Protein AF-A0A4P9ZHE3-F1 (afdb_monomer_lite)

Structure (mmCIF, N/CA/C/O backbone):
data_AF-A0A4P9ZHE3-F1
#
_entry.id   AF-A0A4P9ZHE3-F1
#
loop_
_atom_site.group_PDB
_atom_site.id
_atom_site.type_symbol
_atom_site.label_atom_id
_atom_site.label_alt_id
_atom_site.label_comp_id
_atom_site.label_asym_id
_atom_site.label_entity_id
_atom_site.label_seq_id
_atom_site.pdbx_PDB_ins_code
_atom_site.Cartn_x
_atom_site.Cartn_y
_atom_site.Cartn_z
_atom_site.occupancy
_atom_site.B_iso_or_equiv
_atom_site.auth_seq_id
_atom_site.auth_comp_id
_atom_site.auth_asym_id
_atom_site.auth_atom_id
_atom_site.pdbx_PDB_model_num
ATOM 1 N N . MET A 1 1 ? 17.840 -18.811 -6.416 1.00 51.41 1 MET A N 1
ATOM 2 C CA . MET A 1 1 ? 17.902 -17.352 -6.652 1.00 51.41 1 MET A CA 1
ATOM 3 C C . MET A 1 1 ? 18.586 -17.138 -7.992 1.00 51.41 1 MET A C 1
ATOM 5 O O . MET A 1 1 ? 19.680 -17.667 -8.160 1.00 51.41 1 MET A O 1
ATOM 9 N N . GLN A 1 2 ? 17.943 -16.480 -8.961 1.00 52.97 2 GLN A N 1
ATOM 10 C CA . GLN A 1 2 ? 18.639 -16.097 -10.195 1.00 52.97 2 GLN A CA 1
ATOM 11 C C . GLN A 1 2 ? 19.680 -15.016 -9.858 1.00 52.97 2 GLN A C 1
ATOM 13 O O . GLN A 1 2 ? 19.420 -14.190 -8.981 1.00 52.97 2 GLN A O 1
ATOM 18 N N . PRO A 1 3 ? 20.871 -15.033 -10.478 1.00 59.41 3 PRO A N 1
ATOM 19 C CA . PRO A 1 3 ? 21.866 -13.999 -10.238 1.00 59.41 3 PRO A CA 1
ATOM 20 C C . PRO A 1 3 ? 21.309 -12.634 -10.653 1.00 59.41 3 PRO A C 1
ATOM 22 O O . PRO A 1 3 ? 20.688 -12.505 -11.711 1.00 59.41 3 PRO A O 1
ATOM 25 N N . LEU A 1 4 ? 21.540 -11.624 -9.808 1.00 59.62 4 LEU A N 1
ATOM 26 C CA . LEU A 1 4 ? 21.158 -10.244 -10.093 1.00 59.62 4 LEU A CA 1
ATOM 27 C C . LEU A 1 4 ? 21.756 -9.819 -11.432 1.00 59.62 4 LEU A C 1
ATOM 29 O O . LEU A 1 4 ? 22.968 -9.914 -11.639 1.00 59.62 4 LEU A O 1
ATOM 33 N N . GLN A 1 5 ? 20.908 -9.337 -12.338 1.00 66.38 5 GLN A N 1
ATOM 34 C CA . GLN A 1 5 ? 21.387 -8.742 -13.579 1.00 66.38 5 GLN A CA 1
ATOM 35 C C . GLN A 1 5 ? 22.283 -7.531 -13.241 1.00 66.38 5 GLN A C 1
ATOM 37 O O . GLN A 1 5 ? 22.003 -6.834 -12.262 1.00 66.38 5 GLN A O 1
ATOM 42 N N . PRO A 1 6 ? 23.347 -7.234 -14.014 1.00 66.69 6 PRO A N 1
ATOM 43 C CA . PRO A 1 6 ? 24.353 -6.230 -13.636 1.00 66.69 6 PRO A CA 1
ATOM 44 C C . PRO A 1 6 ? 23.782 -4.838 -13.332 1.00 66.69 6 PRO A C 1
ATOM 46 O O . PRO A 1 6 ? 24.336 -4.094 -12.522 1.00 66.69 6 PRO A O 1
ATOM 49 N N . TRP A 1 7 ? 22.650 -4.496 -13.948 1.00 67.19 7 TRP A N 1
ATOM 50 C CA . TRP A 1 7 ? 21.947 -3.225 -13.779 1.00 67.19 7 TRP A CA 1
ATOM 51 C C . TRP A 1 7 ? 21.075 -3.148 -12.502 1.00 67.19 7 TRP A C 1
ATOM 53 O O . TRP A 1 7 ? 20.693 -2.055 -12.098 1.00 67.19 7 TRP A O 1
ATOM 63 N N . CYS A 1 8 ? 20.863 -4.269 -11.804 1.00 79.62 8 CYS A N 1
ATOM 64 C CA . CYS A 1 8 ? 20.136 -4.404 -10.529 1.00 79.62 8 CYS A CA 1
ATOM 65 C C . CYS A 1 8 ? 21.047 -4.669 -9.319 1.00 79.62 8 CYS A C 1
ATOM 67 O O . CYS A 1 8 ? 20.618 -5.199 -8.299 1.00 79.62 8 CYS A O 1
ATOM 69 N N . SER A 1 9 ? 22.338 -4.367 -9.435 1.00 79.19 9 SER A N 1
ATOM 70 C CA . SER A 1 9 ? 23.362 -4.877 -8.512 1.00 79.19 9 SER A CA 1
ATOM 71 C C . SER A 1 9 ? 23.682 -3.968 -7.320 1.00 79.19 9 SER A C 1
ATOM 73 O O . SER A 1 9 ? 24.290 -4.424 -6.355 1.00 79.19 9 SER A O 1
ATOM 75 N N . SER A 1 10 ? 23.323 -2.678 -7.363 1.00 85.62 10 SER A N 1
ATOM 76 C CA . SER A 1 10 ? 23.654 -1.733 -6.288 1.00 85.62 10 SER A CA 1
ATOM 77 C C . SER A 1 10 ? 22.749 -0.504 -6.271 1.00 85.62 10 SER A C 1
ATOM 79 O O . SER A 1 10 ? 22.282 -0.061 -7.320 1.00 85.62 10 SER A O 1
ATOM 81 N N . ALA A 1 11 ? 22.605 0.131 -5.102 1.00 85.94 11 ALA A N 1
ATOM 82 C CA . ALA A 1 11 ? 21.867 1.389 -4.957 1.00 85.94 11 ALA A CA 1
ATOM 83 C C . ALA A 1 11 ? 22.364 2.494 -5.913 1.00 85.94 11 ALA A C 1
ATOM 85 O O . ALA A 1 11 ? 21.562 3.250 -6.454 1.00 85.94 11 ALA A O 1
ATOM 86 N N . LYS A 1 12 ? 23.677 2.549 -6.193 1.00 88.50 12 LYS A N 1
ATOM 87 C CA . LYS A 1 12 ? 24.260 3.513 -7.146 1.00 88.50 12 LYS A CA 1
ATOM 88 C C . LYS A 1 12 ? 23.760 3.306 -8.577 1.00 88.50 12 LYS A C 1
ATOM 90 O O . LYS A 1 12 ? 23.687 4.267 -9.340 1.00 88.50 12 LYS A O 1
ATOM 95 N N . THR A 1 13 ? 23.460 2.066 -8.950 1.00 88.12 13 THR A N 1
ATOM 96 C CA . THR A 1 13 ? 22.926 1.733 -10.273 1.00 88.12 13 THR A CA 1
ATOM 97 C C . THR A 1 13 ? 21.425 2.006 -10.335 1.00 88.12 13 THR A C 1
ATOM 99 O O . THR A 1 13 ? 20.968 2.593 -11.309 1.00 88.12 13 THR A O 1
ATOM 102 N N . LEU A 1 14 ? 20.687 1.684 -9.265 1.00 91.00 14 LEU A N 1
ATOM 103 C CA . LEU A 1 14 ? 19.232 1.870 -9.179 1.00 91.00 14 LEU A CA 1
ATOM 104 C C . LEU A 1 14 ? 18.798 3.332 -9.356 1.00 91.00 14 LEU A C 1
ATOM 106 O O . LEU A 1 14 ? 17.830 3.597 -10.055 1.00 91.00 14 LEU A O 1
ATOM 110 N N . VAL A 1 15 ? 19.541 4.296 -8.803 1.00 93.25 15 VAL A N 1
ATOM 111 C CA . VAL A 1 15 ? 19.218 5.736 -8.928 1.00 93.25 15 VAL A CA 1
ATOM 112 C C . VAL A 1 15 ? 19.198 6.228 -10.386 1.00 93.25 15 VAL A C 1
ATOM 114 O O . VAL A 1 15 ? 18.610 7.264 -10.679 1.00 93.25 15 VAL A O 1
ATOM 117 N N . LYS A 1 16 ? 19.837 5.503 -11.310 1.00 92.31 16 LYS A N 1
ATOM 118 C CA . LYS A 1 16 ? 19.887 5.862 -12.735 1.00 92.31 16 LYS A CA 1
ATOM 119 C C . LYS A 1 16 ? 18.723 5.290 -13.547 1.00 92.31 16 LYS A C 1
ATOM 121 O O . LYS A 1 16 ? 18.603 5.628 -14.720 1.00 92.31 16 LYS A O 1
ATOM 126 N N . LEU A 1 17 ? 17.928 4.404 -12.954 1.00 92.06 17 LEU A N 1
ATOM 127 C CA . LEU A 1 17 ? 16.823 3.723 -13.614 1.00 92.06 17 LEU A CA 1
ATOM 128 C C . LEU A 1 17 ? 15.545 4.565 -13.538 1.00 92.06 17 LEU A C 1
ATOM 130 O O . LEU A 1 17 ? 15.295 5.272 -12.559 1.00 92.06 17 LEU A O 1
ATOM 134 N N . SER A 1 18 ? 14.707 4.449 -14.561 1.00 93.56 18 SER A N 1
ATOM 135 C CA . SER A 1 18 ? 13.323 4.918 -14.509 1.00 93.56 18 SER A CA 1
ATOM 136 C C . SER A 1 18 ? 12.502 4.121 -13.485 1.00 93.56 18 SER A C 1
ATOM 138 O O . SER A 1 18 ? 12.873 3.020 -13.077 1.00 93.56 18 SER A O 1
ATOM 140 N N . ALA A 1 19 ? 11.340 4.651 -13.091 1.00 93.81 19 ALA A N 1
ATOM 141 C CA . ALA A 1 19 ? 10.429 3.956 -12.178 1.00 93.81 19 ALA A CA 1
ATOM 142 C C . ALA A 1 19 ? 10.022 2.568 -12.706 1.00 93.81 19 ALA A C 1
ATOM 144 O O . ALA A 1 19 ? 10.007 1.597 -11.958 1.00 93.81 19 ALA A O 1
ATOM 145 N N . GLU A 1 20 ? 9.752 2.452 -14.007 1.00 91.88 20 GLU A N 1
ATOM 146 C CA . GLU A 1 20 ? 9.395 1.179 -14.633 1.00 91.88 20 GLU A CA 1
ATOM 147 C C . GLU A 1 20 ? 10.545 0.164 -14.608 1.00 91.88 20 GLU A C 1
ATOM 149 O O . GLU A 1 20 ? 10.326 -1.010 -14.310 1.00 91.88 20 GLU A O 1
ATOM 154 N N . GLU A 1 21 ? 11.773 0.604 -14.890 1.00 91.69 21 GLU A N 1
ATOM 155 C CA . GLU A 1 21 ? 12.963 -0.252 -14.815 1.00 91.69 21 GLU A CA 1
ATOM 156 C C . GLU A 1 21 ? 13.240 -0.700 -13.377 1.00 91.69 21 GLU A C 1
ATOM 158 O O . GLU A 1 21 ? 13.603 -1.856 -13.160 1.00 91.69 21 GLU A O 1
ATOM 163 N N . LEU A 1 22 ? 13.010 0.168 -12.386 1.00 93.00 22 LEU A N 1
ATOM 164 C CA . LEU A 1 22 ? 13.102 -0.186 -10.966 1.00 93.00 22 LEU A CA 1
ATOM 165 C C . LEU A 1 22 ? 12.080 -1.250 -10.564 1.00 93.00 22 LEU A C 1
ATOM 167 O O . LEU A 1 22 ? 12.421 -2.176 -9.830 1.00 93.00 22 LEU A O 1
ATOM 171 N N . LEU A 1 23 ? 10.847 -1.150 -11.058 1.00 92.62 23 LEU A N 1
ATOM 172 C CA . LEU A 1 23 ? 9.810 -2.143 -10.786 1.00 92.62 23 LEU A CA 1
ATOM 173 C C . LEU A 1 23 ? 10.167 -3.507 -11.391 1.00 92.62 23 LEU A C 1
ATOM 175 O O . LEU A 1 23 ? 10.100 -4.523 -10.698 1.00 92.62 23 LEU A O 1
ATOM 179 N N . VAL A 1 24 ? 10.639 -3.536 -12.643 1.00 89.88 24 VAL A N 1
ATOM 180 C CA . VAL A 1 24 ? 11.141 -4.773 -13.270 1.00 89.88 24 VAL A CA 1
ATOM 181 C C . VAL A 1 24 ? 12.331 -5.330 -12.490 1.00 89.88 24 VAL A C 1
ATOM 183 O O . VAL A 1 24 ? 12.396 -6.532 -12.237 1.00 89.88 24 VAL A O 1
ATOM 186 N N . CYS A 1 25 ? 13.241 -4.459 -12.056 1.00 90.38 25 CYS A N 1
ATOM 187 C CA . CYS A 1 25 ? 14.389 -4.836 -11.246 1.00 90.38 25 CYS A CA 1
ATOM 188 C C . CYS A 1 25 ? 13.979 -5.533 -9.943 1.00 90.38 25 CYS A C 1
ATOM 190 O O . CYS A 1 25 ? 14.525 -6.583 -9.596 1.00 90.38 25 CYS A O 1
ATOM 192 N N . ALA A 1 26 ? 12.995 -4.977 -9.236 1.00 91.44 26 ALA A N 1
ATOM 193 C CA . ALA A 1 26 ? 12.491 -5.549 -7.995 1.00 91.44 26 ALA A CA 1
ATOM 194 C C . ALA A 1 26 ? 11.888 -6.945 -8.223 1.00 91.44 26 ALA A C 1
ATOM 196 O O . ALA A 1 26 ? 12.197 -7.869 -7.470 1.00 91.44 26 ALA A O 1
ATOM 197 N N . LEU A 1 27 ? 11.105 -7.122 -9.291 1.00 89.06 27 LEU A N 1
ATOM 198 C CA . LEU A 1 27 ? 10.458 -8.396 -9.623 1.00 89.06 27 LEU A CA 1
ATOM 199 C C . LEU A 1 27 ? 11.444 -9.524 -9.934 1.00 89.06 27 LEU A C 1
ATOM 201 O O . LEU A 1 27 ? 11.223 -10.660 -9.526 1.00 89.06 27 LEU A O 1
ATOM 205 N N . VAL A 1 28 ? 12.526 -9.232 -10.662 1.00 88.31 28 VAL A N 1
ATOM 206 C CA . VAL A 1 28 ? 13.539 -10.255 -10.986 1.00 88.31 28 VAL A CA 1
ATOM 207 C C . VAL A 1 28 ? 14.465 -10.552 -9.805 1.00 88.31 28 VAL A C 1
ATOM 209 O O . VAL A 1 28 ? 15.095 -11.607 -9.761 1.00 88.31 28 VAL A O 1
ATOM 212 N N . THR A 1 29 ? 14.565 -9.619 -8.857 1.00 88.44 29 THR A N 1
ATOM 213 C CA . THR A 1 29 ? 15.451 -9.724 -7.694 1.00 88.44 29 THR A CA 1
ATOM 214 C C . THR A 1 29 ? 14.804 -10.496 -6.550 1.00 88.44 29 THR A C 1
ATOM 216 O O . THR A 1 29 ? 15.452 -11.345 -5.934 1.00 88.44 29 THR A O 1
ATOM 219 N N . PHE A 1 30 ? 13.540 -10.198 -6.249 1.00 88.69 30 PHE A N 1
ATOM 220 C CA . PHE A 1 30 ? 12.854 -10.699 -5.063 1.00 88.69 30 PHE A CA 1
ATOM 221 C C . PHE A 1 30 ? 11.746 -11.682 -5.434 1.00 88.69 30 PHE A C 1
ATOM 223 O O . PHE A 1 30 ? 10.858 -11.386 -6.227 1.00 88.69 30 PHE A O 1
ATOM 230 N N . THR A 1 31 ? 11.758 -12.851 -4.798 1.00 90.06 31 THR A N 1
ATOM 231 C CA . THR A 1 31 ? 10.636 -13.795 -4.845 1.00 90.06 3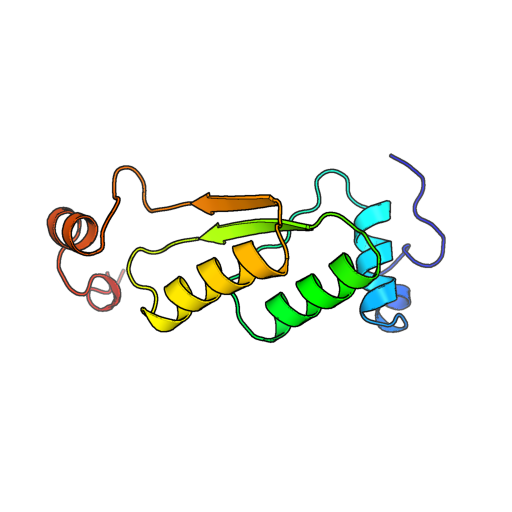1 THR A CA 1
ATOM 232 C C . THR A 1 31 ? 9.579 -13.400 -3.817 1.00 90.06 31 THR A C 1
ATOM 234 O O . THR A 1 31 ? 9.937 -13.120 -2.674 1.00 90.06 31 THR A O 1
ATOM 237 N N . GLY A 1 32 ? 8.295 -13.434 -4.185 1.00 88.69 32 GLY A N 1
ATOM 238 C CA . GLY A 1 32 ? 7.198 -13.071 -3.273 1.00 88.69 32 GLY A CA 1
ATOM 239 C C . GLY A 1 32 ? 7.091 -11.564 -3.012 1.00 88.69 32 GLY A C 1
ATOM 240 O O . GLY A 1 32 ? 6.780 -11.153 -1.899 1.00 88.69 32 GLY A O 1
ATOM 241 N N . LEU A 1 33 ? 7.408 -10.741 -4.016 1.00 92.12 33 LEU A N 1
ATOM 242 C CA . LEU A 1 33 ? 7.312 -9.287 -3.923 1.00 92.12 33 LEU A CA 1
ATOM 243 C C . LEU A 1 33 ? 5.843 -8.844 -3.827 1.00 92.12 33 LEU A C 1
ATOM 245 O O . LEU A 1 33 ? 5.039 -9.179 -4.692 1.00 92.12 33 LEU A O 1
ATOM 249 N N . LEU A 1 34 ? 5.531 -8.051 -2.802 1.00 94.88 34 LEU A N 1
ATOM 250 C CA . LEU A 1 34 ? 4.204 -7.490 -2.542 1.00 94.88 34 LEU A CA 1
ATOM 251 C C . LEU A 1 34 ? 4.278 -5.963 -2.512 1.00 94.88 34 LEU A C 1
ATOM 253 O O . LEU A 1 34 ? 5.246 -5.391 -2.002 1.00 94.88 34 LEU A O 1
ATOM 257 N N . GLN A 1 35 ? 3.230 -5.300 -2.993 1.00 95.69 35 GLN A N 1
ATOM 258 C CA . GLN A 1 35 ? 3.038 -3.864 -2.819 1.00 95.69 35 GLN A CA 1
ATOM 259 C C . GLN A 1 35 ? 2.100 -3.604 -1.638 1.00 95.69 35 GLN A C 1
ATOM 261 O O . GLN A 1 35 ? 0.940 -4.009 -1.646 1.00 95.69 35 GLN A O 1
ATOM 266 N N . THR A 1 36 ? 2.557 -2.859 -0.638 1.00 97.00 36 THR A N 1
ATOM 267 C CA . THR A 1 36 ? 1.644 -2.269 0.345 1.00 97.00 36 THR A CA 1
ATOM 268 C C . THR A 1 36 ? 1.042 -0.991 -0.232 1.00 97.00 36 THR A C 1
ATOM 270 O O . THR A 1 36 ? 1.722 -0.209 -0.902 1.00 97.00 36 THR A O 1
ATOM 273 N N . THR A 1 37 ? -0.251 -0.772 -0.017 1.00 97.06 37 THR A N 1
ATOM 274 C CA . THR A 1 37 ? -0.907 0.449 -0.485 1.00 97.06 37 THR A CA 1
ATOM 275 C C . THR A 1 37 ? -2.006 0.897 0.463 1.00 97.06 37 THR A C 1
ATOM 277 O O . THR A 1 37 ? -2.706 0.087 1.061 1.00 97.06 37 THR A O 1
ATOM 280 N N . ASP A 1 38 ? -2.148 2.209 0.585 1.00 96.06 38 ASP A N 1
ATOM 281 C CA . ASP A 1 38 ? -3.284 2.920 1.169 1.00 96.06 38 ASP A CA 1
ATOM 282 C C . ASP A 1 38 ? -4.184 3.536 0.077 1.00 96.06 38 ASP A C 1
ATOM 284 O O . ASP A 1 38 ? -5.069 4.334 0.373 1.00 96.06 38 ASP A O 1
ATOM 288 N N . PHE A 1 39 ? -3.948 3.169 -1.189 1.00 96.38 39 PHE A N 1
ATOM 289 C CA . PHE A 1 39 ? -4.564 3.738 -2.391 1.00 96.38 39 PHE A CA 1
ATOM 290 C C . PHE A 1 39 ? -4.271 5.230 -2.621 1.00 96.38 39 PHE A C 1
ATOM 292 O O . PHE A 1 39 ? -5.008 5.909 -3.340 1.00 96.38 39 PHE A O 1
ATOM 299 N N . GLY A 1 40 ? -3.152 5.735 -2.092 1.00 95.94 40 GLY A N 1
ATOM 300 C CA . GLY A 1 40 ? -2.596 7.031 -2.473 1.00 95.94 40 GLY A CA 1
ATOM 301 C C . GLY A 1 40 ? -2.122 7.088 -3.934 1.00 95.94 40 GLY A C 1
ATOM 302 O O . GLY A 1 40 ? -1.887 6.069 -4.589 1.00 95.94 40 GLY A O 1
ATOM 303 N N . LEU A 1 41 ? -1.931 8.306 -4.454 1.00 97.31 41 LEU A N 1
ATOM 304 C CA . LEU A 1 41 ? -1.616 8.558 -5.871 1.00 97.31 41 LEU A CA 1
ATOM 305 C C . LEU A 1 41 ? -0.379 7.802 -6.378 1.00 97.31 41 LEU A C 1
ATOM 307 O O . LEU A 1 41 ? -0.399 7.248 -7.474 1.00 97.31 41 LEU A O 1
ATOM 311 N N . THR A 1 42 ? 0.695 7.765 -5.589 1.00 96.44 42 THR A N 1
ATOM 312 C CA . THR A 1 42 ? 1.940 7.074 -5.956 1.00 96.44 42 THR A CA 1
ATOM 313 C C . THR A 1 42 ? 1.752 5.561 -6.007 1.00 96.44 42 THR A C 1
ATOM 315 O O . THR A 1 42 ? 2.231 4.919 -6.937 1.00 96.44 42 THR A O 1
ATOM 318 N N . GLY A 1 43 ? 0.996 4.994 -5.062 1.00 95.25 43 GLY A N 1
ATOM 319 C CA . GLY A 1 43 ? 0.638 3.577 -5.067 1.00 95.25 43 GLY A CA 1
ATOM 320 C C . GLY A 1 43 ? -0.204 3.204 -6.287 1.00 95.25 43 GLY A C 1
ATOM 321 O O . GLY A 1 43 ? 0.088 2.211 -6.952 1.00 95.25 43 GLY A O 1
ATOM 322 N N . LEU A 1 44 ? -1.193 4.033 -6.635 1.00 96.31 44 LEU A N 1
ATOM 323 C CA . LEU A 1 44 ? -2.019 3.843 -7.833 1.00 96.31 44 LEU A CA 1
ATOM 324 C C . LEU A 1 44 ? -1.209 3.929 -9.128 1.00 96.31 44 LEU A C 1
ATOM 326 O O . LEU A 1 44 ? -1.464 3.164 -10.057 1.00 96.31 44 LEU A O 1
ATOM 330 N N . LEU A 1 45 ? -0.229 4.834 -9.190 1.00 96.06 45 LEU A N 1
ATOM 331 C CA . LEU A 1 45 ? 0.658 4.951 -10.343 1.00 96.06 45 LEU A CA 1
ATOM 332 C C . LEU A 1 45 ? 1.479 3.673 -10.548 1.00 96.06 45 LEU A C 1
ATOM 334 O O . LEU A 1 45 ? 1.591 3.202 -11.677 1.00 96.06 45 LEU A O 1
ATOM 338 N N . ILE A 1 46 ? 2.008 3.088 -9.469 1.00 95.62 46 ILE A N 1
ATOM 339 C CA . ILE A 1 46 ? 2.742 1.816 -9.535 1.00 95.62 46 ILE A CA 1
ATOM 340 C C . ILE A 1 46 ? 1.830 0.700 -10.061 1.00 95.62 46 ILE A C 1
ATOM 342 O O . ILE A 1 46 ? 2.230 -0.031 -10.966 1.00 95.62 46 ILE A O 1
ATOM 346 N N . ILE A 1 47 ? 0.593 0.609 -9.562 1.00 94.62 47 ILE A N 1
ATOM 347 C CA . ILE A 1 47 ? -0.389 -0.389 -10.021 1.00 94.62 47 ILE A CA 1
ATOM 348 C C . ILE A 1 47 ? -0.632 -0.250 -11.530 1.00 94.62 47 ILE A C 1
ATOM 350 O O . ILE A 1 47 ? -0.562 -1.236 -12.263 1.00 94.62 47 ILE A O 1
ATOM 354 N N . ASP A 1 48 ? -0.864 0.974 -12.011 1.00 95.06 48 ASP A N 1
ATOM 355 C CA . ASP A 1 48 ? -1.097 1.248 -13.433 1.00 95.06 48 ASP A CA 1
ATOM 356 C C . ASP A 1 48 ? 0.127 0.903 -14.305 1.00 95.06 48 ASP A C 1
ATOM 358 O O . ASP A 1 48 ? -0.024 0.248 -15.339 1.00 95.06 48 ASP A O 1
ATOM 362 N N . MET A 1 49 ? 1.342 1.264 -13.871 1.00 95.06 49 MET A N 1
ATOM 363 C CA . MET A 1 49 ? 2.593 0.914 -14.564 1.00 95.06 49 MET A CA 1
ATOM 364 C C . MET A 1 49 ? 2.777 -0.604 -14.691 1.00 95.06 49 MET A C 1
ATOM 366 O O . MET A 1 49 ? 3.136 -1.107 -15.758 1.00 95.06 49 MET A O 1
ATOM 370 N N . MET A 1 50 ? 2.511 -1.344 -13.615 1.00 92.38 50 MET A N 1
ATOM 371 C CA . MET A 1 50 ? 2.687 -2.797 -13.571 1.00 92.38 50 MET A CA 1
ATOM 372 C C . MET A 1 50 ? 1.666 -3.523 -14.450 1.00 92.38 50 MET A C 1
ATOM 374 O O . MET A 1 50 ? 2.025 -4.412 -15.227 1.00 92.38 50 MET A O 1
ATOM 378 N N . ILE A 1 51 ? 0.404 -3.090 -14.405 1.00 90.94 51 ILE A N 1
ATOM 379 C CA . ILE A 1 51 ? -0.678 -3.688 -15.196 1.00 90.94 51 ILE A CA 1
ATOM 380 C C . ILE A 1 51 ? -0.50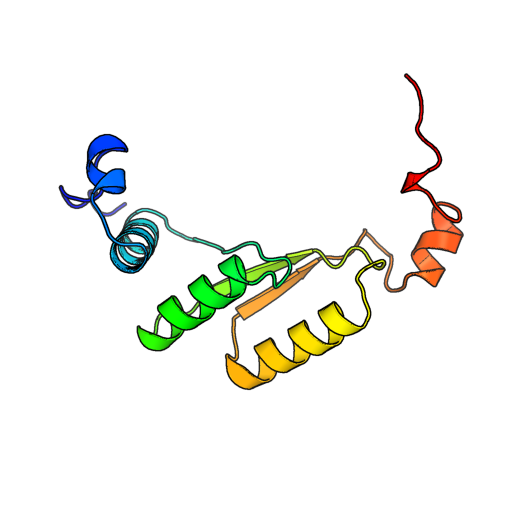0 -3.418 -16.687 1.00 90.94 51 ILE A C 1
ATOM 382 O O . ILE A 1 51 ? -0.717 -4.321 -17.495 1.00 90.94 51 ILE A O 1
ATOM 386 N N . LYS A 1 52 ? -0.030 -2.225 -17.075 1.00 91.69 52 LYS A N 1
ATOM 387 C CA . LYS A 1 52 ? 0.327 -1.927 -18.475 1.00 91.69 52 LYS A CA 1
ATOM 388 C C . LYS A 1 52 ? 1.414 -2.850 -19.022 1.00 91.69 52 LYS A C 1
ATOM 390 O O . LYS A 1 52 ? 1.439 -3.110 -20.221 1.00 91.69 52 LYS A O 1
ATOM 395 N N . LYS A 1 53 ? 2.288 -3.367 -18.156 1.00 88.75 53 LYS A N 1
ATOM 396 C CA . LYS A 1 53 ? 3.296 -4.377 -18.506 1.00 88.75 53 LYS A CA 1
ATOM 397 C C . LYS A 1 53 ? 2.789 -5.815 -18.355 1.00 88.75 53 LYS A C 1
ATOM 399 O O . LYS A 1 53 ? 3.585 -6.746 -18.451 1.00 88.75 53 LYS A O 1
ATOM 404 N N . THR A 1 54 ? 1.486 -6.018 -18.137 1.00 88.94 54 THR A N 1
ATOM 405 C CA . THR A 1 54 ? 0.849 -7.330 -17.908 1.00 88.94 54 THR A CA 1
ATOM 406 C C . THR A 1 54 ? 1.466 -8.118 -16.751 1.00 88.94 54 THR A C 1
ATOM 408 O O . THR A 1 54 ? 1.472 -9.347 -16.754 1.00 88.94 54 THR A O 1
ATOM 411 N N . ILE A 1 55 ? 1.995 -7.410 -15.751 1.00 86.19 55 ILE A N 1
ATOM 412 C CA . ILE A 1 55 ? 2.598 -8.025 -14.573 1.00 86.19 55 ILE A CA 1
ATOM 413 C C . ILE A 1 55 ? 1.533 -8.098 -13.473 1.00 86.19 55 ILE A C 1
ATOM 415 O O . ILE A 1 55 ? 0.988 -7.055 -13.101 1.00 86.19 55 ILE A O 1
ATOM 419 N N . PRO A 1 56 ? 1.230 -9.294 -12.933 1.00 83.12 56 PRO A N 1
ATOM 420 C CA . PRO A 1 56 ? 0.328 -9.425 -11.797 1.00 83.12 56 PRO A CA 1
ATOM 421 C C . PRO A 1 56 ? 0.857 -8.636 -10.598 1.00 83.12 56 PRO A C 1
ATOM 423 O O . PRO A 1 56 ? 2.025 -8.769 -10.232 1.00 83.12 56 PRO A O 1
ATOM 426 N N . VAL A 1 57 ? -0.003 -7.823 -9.984 1.00 85.00 57 VAL A N 1
ATOM 427 C CA . VAL A 1 57 ? 0.343 -7.064 -8.779 1.00 85.00 57 VAL A CA 1
ATOM 428 C C . VAL A 1 57 ? -0.279 -7.757 -7.582 1.00 85.00 57 VAL A C 1
ATOM 430 O O . VAL A 1 57 ? -1.505 -7.834 -7.474 1.00 85.00 57 VAL A O 1
ATOM 433 N N . ASP A 1 58 ? 0.584 -8.254 -6.702 1.00 93.31 58 ASP A N 1
ATOM 434 C CA . ASP A 1 58 ? 0.185 -8.785 -5.409 1.00 93.31 58 ASP A CA 1
ATOM 435 C C . ASP A 1 58 ? 0.243 -7.673 -4.359 1.00 93.31 58 ASP A C 1
ATOM 437 O O . ASP A 1 58 ? 1.261 -6.980 -4.236 1.00 93.31 58 ASP A O 1
ATOM 441 N N . MET A 1 59 ? -0.862 -7.436 -3.655 1.00 96.19 59 MET A N 1
ATOM 442 C CA . MET A 1 59 ? -1.052 -6.218 -2.872 1.00 96.19 59 MET A CA 1
ATOM 443 C C . MET A 1 59 ? -1.580 -6.461 -1.473 1.00 96.19 59 MET A C 1
ATOM 445 O O . MET A 1 59 ? -2.423 -7.322 -1.246 1.00 96.19 59 MET A O 1
ATOM 449 N N . ILE A 1 60 ? -1.159 -5.602 -0.551 1.00 97.88 60 ILE A N 1
ATOM 450 C CA . ILE A 1 60 ? -1.643 -5.565 0.824 1.00 97.88 60 ILE A CA 1
ATOM 451 C C . ILE A 1 60 ? -2.279 -4.204 1.098 1.00 97.88 60 ILE A C 1
ATOM 453 O O . ILE A 1 60 ? -1.629 -3.165 0.964 1.00 97.88 60 ILE A O 1
ATOM 457 N N . PHE A 1 61 ? -3.529 -4.228 1.557 1.00 97.94 61 PHE A N 1
ATOM 458 C CA . PHE A 1 61 ? -4.219 -3.085 2.141 1.00 97.94 61 PHE A CA 1
ATOM 459 C C . PHE A 1 61 ? -4.529 -3.355 3.613 1.00 97.94 61 PHE A C 1
ATOM 461 O O . PHE A 1 61 ? -5.149 -4.360 3.965 1.00 97.94 61 PHE A O 1
ATOM 468 N N . ILE A 1 62 ? -4.118 -2.433 4.481 1.00 97.62 62 ILE A N 1
ATOM 469 C CA . ILE A 1 62 ? -4.453 -2.477 5.904 1.00 97.62 62 ILE A CA 1
ATOM 470 C C . ILE A 1 62 ? -5.705 -1.627 6.110 1.00 97.62 62 ILE A C 1
ATOM 472 O O . ILE A 1 62 ? -5.658 -0.396 6.100 1.00 97.62 62 ILE A O 1
ATOM 476 N N . HIS A 1 63 ? -6.839 -2.291 6.297 1.00 96.56 63 HIS A N 1
ATOM 477 C CA . HIS A 1 63 ? -8.111 -1.650 6.569 1.00 96.56 63 HIS A CA 1
ATOM 478 C C . HIS A 1 63 ? -8.233 -1.380 8.072 1.00 96.56 63 HIS A C 1
ATOM 480 O O . HIS A 1 63 ? -8.617 -2.243 8.859 1.00 96.56 63 HIS A O 1
ATOM 486 N N . THR A 1 64 ? -7.890 -0.156 8.473 1.00 95.88 64 THR A N 1
ATOM 487 C CA . THR A 1 64 ? -7.826 0.280 9.879 1.00 95.88 64 THR A CA 1
ATOM 488 C C . THR A 1 64 ? -9.190 0.400 10.556 1.00 95.88 64 THR A C 1
ATOM 490 O O . THR A 1 64 ? -9.241 0.664 11.751 1.00 95.88 64 THR A O 1
ATOM 493 N N . LEU A 1 65 ? -10.285 0.211 9.807 1.00 95.31 65 LEU A N 1
ATOM 494 C CA . LEU A 1 65 ? -11.667 0.477 10.225 1.00 95.31 65 LEU A CA 1
ATOM 495 C C . LEU A 1 65 ? -11.968 1.965 10.475 1.00 95.31 65 LEU A C 1
ATOM 497 O O . LEU A 1 65 ? -13.023 2.278 11.005 1.00 95.31 65 LEU A O 1
ATOM 501 N N . GLN A 1 66 ? -11.062 2.868 10.085 1.00 94.31 66 GLN A N 1
ATOM 502 C CA . GLN A 1 66 ? -11.191 4.326 10.245 1.00 94.31 66 GLN A CA 1
ATOM 503 C C . GLN A 1 66 ? -10.787 5.080 8.968 1.00 94.31 66 GLN A C 1
ATOM 505 O O . GLN A 1 66 ? -10.429 6.256 8.998 1.00 94.31 66 GLN A O 1
ATOM 510 N N . HIS A 1 67 ? -10.777 4.386 7.828 1.00 95.94 67 HIS A N 1
ATOM 511 C CA . HIS A 1 67 ? -10.510 5.013 6.539 1.00 95.94 67 HIS A CA 1
ATOM 512 C C . HIS A 1 67 ? -11.659 5.934 6.143 1.00 95.94 67 HIS A C 1
ATOM 514 O O . HIS A 1 67 ? -12.823 5.666 6.438 1.00 95.94 67 HIS A O 1
ATOM 520 N N . PHE A 1 68 ? -11.332 6.993 5.406 1.00 96.75 68 PHE A N 1
ATOM 521 C CA . PHE A 1 68 ? -12.346 7.818 4.767 1.00 96.75 68 PHE A CA 1
ATOM 522 C C . PHE A 1 68 ? -13.252 6.951 3.875 1.00 96.75 68 PHE A C 1
ATOM 524 O O . PHE A 1 68 ? -12.731 6.107 3.136 1.00 96.75 68 PHE A O 1
ATOM 531 N N . PRO A 1 69 ? -14.580 7.178 3.855 1.00 96.50 69 PRO A N 1
ATOM 532 C CA . PRO A 1 69 ? -15.484 6.446 2.965 1.00 96.50 69 PRO A CA 1
ATOM 533 C C . PRO A 1 69 ? -15.045 6.504 1.495 1.00 96.50 69 PRO A C 1
ATOM 535 O O . PRO A 1 69 ? -15.120 5.512 0.776 1.00 96.50 69 PRO A O 1
ATOM 538 N N . GLN A 1 70 ? -14.480 7.640 1.073 1.00 97.75 70 GLN A N 1
ATOM 539 C CA . GLN A 1 70 ? -13.933 7.843 -0.268 1.00 97.75 70 GLN A CA 1
ATOM 540 C C . GLN A 1 70 ? -12.770 6.889 -0.582 1.00 97.75 70 GLN A C 1
ATOM 542 O O . GLN A 1 70 ? -12.627 6.466 -1.730 1.00 97.75 70 GLN A O 1
ATOM 547 N N . THR A 1 71 ? -11.950 6.537 0.414 1.00 97.56 71 THR A N 1
ATOM 548 C CA . THR A 1 71 ? -10.883 5.540 0.261 1.00 97.56 71 THR A CA 1
ATOM 549 C C . THR A 1 71 ? -11.487 4.158 0.043 1.00 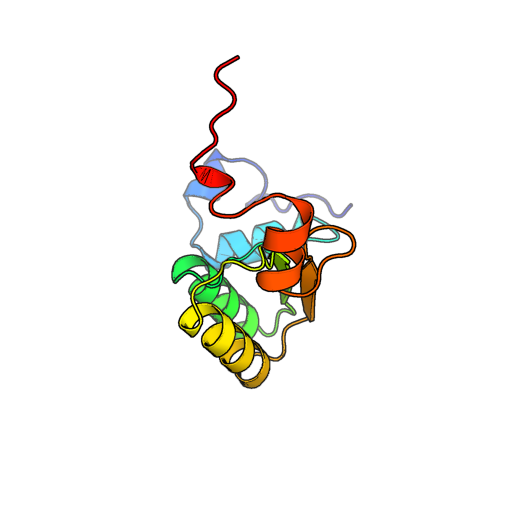97.56 71 THR A C 1
ATOM 551 O O . THR A 1 71 ? -11.064 3.457 -0.871 1.00 97.56 71 THR A O 1
ATOM 554 N N . CYS A 1 72 ? -12.512 3.782 0.813 1.00 96.75 72 CYS A N 1
ATOM 555 C CA . CYS A 1 72 ? -13.211 2.504 0.645 1.00 96.75 72 CYS A CA 1
ATOM 556 C C . CYS A 1 72 ? -13.862 2.388 -0.745 1.00 96.75 72 CYS A C 1
ATOM 558 O O . CYS A 1 72 ? -13.673 1.384 -1.431 1.00 96.75 72 CYS A O 1
ATOM 560 N N . ASP A 1 73 ? -14.527 3.445 -1.218 1.00 98.00 73 ASP A N 1
ATOM 561 C CA . ASP A 1 73 ? -15.085 3.498 -2.576 1.00 98.00 73 ASP A CA 1
ATOM 562 C C . ASP A 1 73 ? -13.998 3.375 -3.656 1.00 98.00 73 ASP A C 1
ATOM 564 O O . ASP A 1 73 ? -14.199 2.753 -4.704 1.00 98.00 73 ASP A O 1
ATOM 568 N N . LEU A 1 74 ? -12.833 3.988 -3.426 1.00 97.88 74 LEU A N 1
ATOM 569 C CA . LEU A 1 74 ? -11.693 3.908 -4.334 1.00 97.88 74 LEU A CA 1
ATOM 570 C C . LEU A 1 74 ? -11.107 2.493 -4.389 1.00 97.88 74 LEU A C 1
ATOM 572 O O . LEU A 1 74 ? -10.777 2.035 -5.485 1.00 97.88 74 LEU A O 1
ATOM 576 N N . VAL A 1 75 ? -11.030 1.788 -3.256 1.00 97.19 75 VAL A N 1
ATOM 577 C CA . VAL A 1 75 ? -10.603 0.379 -3.209 1.00 97.19 75 VAL A CA 1
ATOM 578 C C . VAL A 1 75 ? -11.479 -0.468 -4.131 1.00 97.19 75 VAL A C 1
ATOM 580 O O . VAL A 1 75 ? -10.958 -1.216 -4.960 1.00 97.19 75 VAL A O 1
ATOM 583 N N . GLU A 1 76 ? -12.802 -0.310 -4.053 1.00 97.50 76 GLU A N 1
ATOM 584 C CA . GLU A 1 76 ? -13.733 -1.055 -4.907 1.00 97.50 76 GLU A CA 1
ATOM 585 C C . GLU A 1 76 ? -13.573 -0.695 -6.392 1.00 97.50 76 GLU A C 1
ATOM 587 O O . GLU A 1 76 ? -13.511 -1.582 -7.248 1.00 97.50 76 GLU A O 1
ATOM 592 N N . LYS A 1 77 ? -13.388 0.590 -6.721 1.00 97.31 77 LYS A N 1
ATOM 593 C CA . LYS A 1 77 ? -13.098 1.018 -8.104 1.00 97.31 77 LYS A CA 1
ATOM 594 C C . LYS A 1 77 ? -11.799 0.415 -8.639 1.00 97.31 77 LYS A C 1
ATOM 596 O O . LYS A 1 77 ? -11.746 0.013 -9.801 1.00 97.31 77 LYS A O 1
ATOM 601 N N . VAL A 1 78 ? -10.759 0.341 -7.810 1.00 95.62 78 VAL A N 1
ATOM 602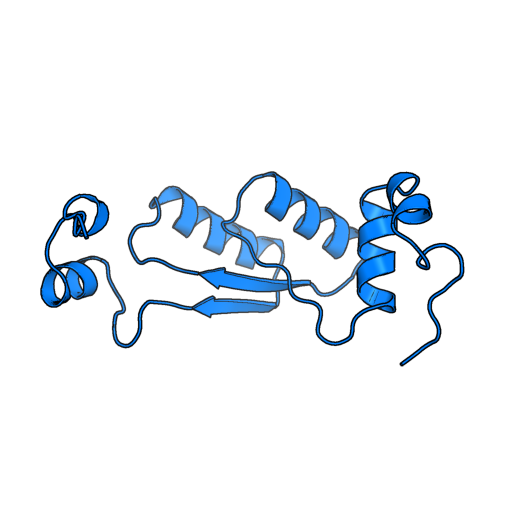 C CA . VAL A 1 78 ? -9.472 -0.268 -8.171 1.00 95.62 78 VAL A CA 1
ATOM 603 C C . VAL A 1 78 ? -9.624 -1.769 -8.399 1.00 95.62 78 VAL A C 1
ATOM 605 O O . VAL A 1 78 ? -9.140 -2.259 -9.418 1.00 95.62 78 VAL A O 1
ATOM 608 N N . LYS A 1 79 ? -10.354 -2.490 -7.539 1.00 95.06 79 LYS A N 1
ATOM 609 C CA . LYS A 1 79 ? -10.648 -3.920 -7.742 1.00 95.06 79 LYS A CA 1
ATOM 610 C C . LYS A 1 79 ? -11.330 -4.180 -9.086 1.00 95.06 79 LYS A C 1
ATOM 612 O O . LYS A 1 79 ? -10.906 -5.068 -9.823 1.00 95.06 79 LYS A O 1
ATOM 617 N N . VAL A 1 80 ? -12.336 -3.376 -9.432 1.00 96.00 80 VAL A N 1
ATOM 618 C CA . VAL A 1 80 ? -13.054 -3.500 -10.712 1.00 96.00 80 VAL A CA 1
ATOM 619 C C . VAL A 1 80 ? -12.151 -3.164 -11.897 1.00 96.00 80 V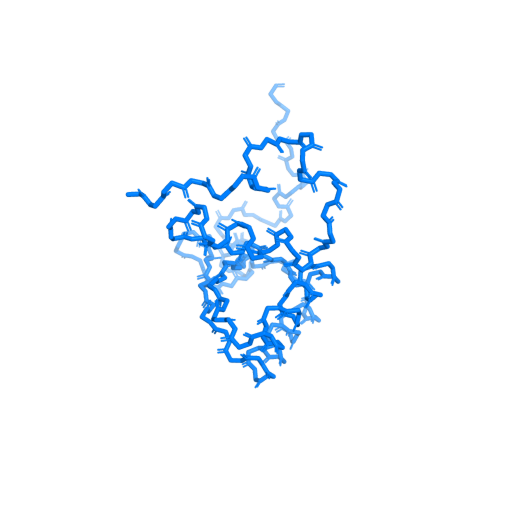AL A C 1
ATOM 621 O O . VAL A 1 80 ? -12.141 -3.890 -12.886 1.00 96.00 80 VAL A O 1
ATOM 624 N N . ARG A 1 81 ? -11.387 -2.070 -11.816 1.00 94.56 81 ARG A N 1
ATOM 625 C CA . ARG A 1 81 ? -10.571 -1.587 -12.939 1.00 94.56 81 ARG A CA 1
ATOM 626 C C . ARG A 1 81 ? -9.375 -2.485 -13.241 1.00 94.56 81 ARG A C 1
ATOM 628 O O . ARG A 1 81 ? -9.018 -2.648 -14.403 1.00 94.56 81 ARG A O 1
ATOM 635 N N . TYR A 1 82 ? -8.725 -2.975 -12.195 1.00 92.69 82 TYR A N 1
ATOM 636 C CA . TYR A 1 82 ? -7.394 -3.565 -12.279 1.00 92.69 82 TYR A CA 1
ATOM 637 C C . TYR A 1 82 ? -7.365 -5.054 -11.920 1.00 92.69 82 TYR A C 1
ATOM 639 O O . TYR A 1 82 ? -6.371 -5.710 -12.209 1.00 92.69 82 TYR A O 1
ATOM 647 N N . SER A 1 83 ? -8.430 -5.578 -11.298 1.00 92.56 83 SER A N 1
ATOM 648 C CA . SER A 1 83 ? -8.545 -6.970 -10.829 1.00 92.56 83 SER A CA 1
ATOM 649 C C . SER A 1 83 ? -7.262 -7.527 -10.179 1.00 92.56 83 SER A C 1
ATOM 651 O O . SER A 1 83 ? -6.804 -8.606 -10.556 1.00 92.56 83 SER A O 1
ATOM 653 N N . PRO A 1 84 ? -6.647 -6.796 -9.229 1.00 91.75 84 PRO A N 1
ATOM 654 C CA . PRO A 1 84 ? -5.394 -7.214 -8.612 1.00 91.75 84 PRO A CA 1
ATOM 655 C C . PRO A 1 84 ? -5.606 -8.368 -7.624 1.00 91.75 84 PRO A C 1
ATOM 657 O O . PRO A 1 84 ? -6.714 -8.559 -7.112 1.00 91.75 84 PRO A O 1
ATOM 660 N N . ASN A 1 85 ? -4.525 -9.067 -7.266 1.00 94.38 85 ASN A N 1
ATOM 661 C CA . ASN A 1 85 ? -4.544 -9.929 -6.087 1.00 94.38 85 ASN A CA 1
ATOM 662 C C . ASN A 1 85 ? -4.406 -9.041 -4.841 1.00 94.38 85 ASN A C 1
ATOM 664 O O . ASN A 1 85 ? -3.315 -8.575 -4.526 1.00 94.38 85 ASN A O 1
ATOM 668 N N . LEU A 1 86 ? -5.526 -8.714 -4.189 1.00 96.31 86 LEU A N 1
ATOM 669 C CA . LEU A 1 86 ? -5.559 -7.789 -3.054 1.00 96.31 86 LEU A CA 1
ATOM 670 C C . LEU A 1 86 ? -5.869 -8.519 -1.747 1.00 96.31 86 LEU A C 1
ATOM 672 O O . LEU A 1 86 ? -6.988 -8.981 -1.521 1.00 96.31 86 LEU A O 1
ATOM 676 N N . HIS A 1 87 ? -4.899 -8.511 -0.845 1.00 97.12 87 HIS A N 1
ATOM 677 C CA . HIS A 1 87 ? -5.024 -8.971 0.527 1.00 97.12 87 HIS A CA 1
ATOM 678 C C . HIS A 1 87 ? -5.448 -7.815 1.437 1.00 97.12 87 HIS A C 1
ATOM 680 O O . HIS A 1 87 ? -4.749 -6.807 1.544 1.00 97.12 87 HIS A O 1
ATOM 686 N N . ILE A 1 88 ? -6.592 -7.959 2.109 1.00 96.75 88 ILE A N 1
ATOM 687 C CA . ILE A 1 88 ? -7.101 -6.966 3.062 1.00 96.75 88 ILE A CA 1
ATOM 688 C C . ILE A 1 88 ? -6.931 -7.505 4.479 1.00 96.75 88 ILE A C 1
ATOM 690 O O . ILE A 1 88 ? -7.456 -8.570 4.801 1.00 96.75 88 ILE A O 1
ATOM 694 N N . TYR A 1 89 ? -6.239 -6.749 5.327 1.00 97.19 89 TYR A N 1
ATOM 695 C CA . TYR A 1 89 ? -6.061 -7.071 6.743 1.00 97.19 89 TYR A CA 1
ATOM 696 C C . TYR A 1 89 ? -6.753 -6.032 7.620 1.00 97.19 89 TYR A C 1
ATOM 698 O O . TYR A 1 89 ? -6.609 -4.833 7.390 1.00 97.19 89 TYR A O 1
ATOM 706 N N . THR A 1 90 ? -7.470 -6.490 8.643 1.00 96.25 90 THR A N 1
ATOM 707 C CA . THR A 1 90 ? -8.144 -5.650 9.643 1.00 96.25 90 THR A CA 1
ATOM 708 C C . THR A 1 90 ? -7.611 -5.942 11.049 1.00 96.25 90 THR A C 1
ATOM 710 O O . THR A 1 90 ? -7.014 -7.001 11.275 1.00 96.25 90 THR A O 1
ATOM 713 N N . PRO A 1 91 ? -7.820 -5.034 12.023 1.00 95.56 91 PRO A N 1
ATOM 714 C CA . PRO A 1 91 ? -7.585 -5.324 13.433 1.00 95.56 91 PRO A CA 1
ATOM 715 C C . PRO A 1 91 ? -8.237 -6.645 13.872 1.00 95.56 91 PRO A C 1
ATOM 717 O O . PRO A 1 91 ? -9.376 -6.953 13.516 1.00 95.56 91 PRO A O 1
ATOM 720 N N . GLN A 1 92 ? -7.500 -7.442 14.649 1.00 94.88 92 GLN A N 1
ATOM 721 C CA . GLN A 1 92 ? -7.870 -8.825 14.945 1.00 94.88 92 GLN A CA 1
ATOM 722 C C . GLN A 1 92 ? -9.234 -8.933 15.639 1.00 94.88 92 GLN A C 1
ATOM 724 O O . GLN A 1 92 ? -9.429 -8.430 16.748 1.00 94.88 92 GLN A O 1
ATOM 729 N N . GLY A 1 93 ? -10.145 -9.684 15.015 1.00 93.50 93 GLY A N 1
ATOM 730 C CA . GLY A 1 93 ? -11.483 -9.947 15.546 1.00 93.50 93 GLY A CA 1
ATOM 731 C C . GLY A 1 93 ? -12.441 -8.760 15.441 1.00 93.50 93 GLY A C 1
ATOM 732 O O . GLY A 1 93 ? -13.459 -8.763 16.124 1.00 93.50 93 GLY A O 1
ATOM 733 N N . LEU A 1 94 ? -12.115 -7.751 14.628 1.00 94.56 94 LEU A N 1
ATOM 734 C CA . LEU A 1 94 ? -12.932 -6.557 14.428 1.00 94.56 94 LEU A CA 1
ATOM 735 C C . LEU A 1 94 ? -13.270 -6.388 12.946 1.00 94.56 94 LEU A C 1
ATOM 737 O O . LEU A 1 94 ? -12.414 -6.571 12.074 1.00 94.56 94 LEU A O 1
ATOM 741 N N . THR A 1 95 ? -14.527 -6.036 12.671 1.00 92.25 95 THR A N 1
ATOM 742 C CA . THR A 1 95 ? -15.048 -5.926 11.298 1.00 92.25 95 THR A CA 1
ATOM 743 C C . THR A 1 95 ? -15.600 -4.550 10.955 1.00 92.25 95 THR A C 1
ATOM 745 O O . THR A 1 95 ? -15.774 -4.242 9.778 1.00 92.25 95 THR A O 1
ATOM 748 N N . SER A 1 96 ? -15.834 -3.700 11.954 1.00 93.81 96 SER A N 1
ATOM 749 C CA . SER A 1 96 ? -16.379 -2.359 11.762 1.00 93.81 96 SER A CA 1
ATOM 750 C C . SER A 1 96 ? -15.767 -1.335 12.717 1.00 93.81 96 SER A C 1
ATOM 752 O O . SER A 1 96 ? -15.231 -1.685 13.769 1.00 93.81 96 SER A O 1
ATOM 754 N N . GLU A 1 97 ? -15.893 -0.054 12.365 1.00 93.31 97 GLU A N 1
ATOM 755 C CA . GLU A 1 97 ? -15.530 1.071 13.237 1.00 93.31 97 GLU A CA 1
ATOM 756 C C . GLU A 1 97 ? -16.242 0.975 14.595 1.00 93.31 97 GLU A C 1
ATOM 758 O O . GLU A 1 97 ? -15.635 1.181 15.644 1.00 93.31 97 GLU A O 1
ATOM 763 N N . LYS A 1 98 ? -17.514 0.555 14.583 1.00 94.00 98 LYS A N 1
ATOM 764 C CA . LYS A 1 98 ? -18.317 0.344 15.789 1.00 94.00 98 LYS A CA 1
ATOM 765 C C . LYS A 1 98 ? -17.738 -0.751 16.685 1.00 94.00 98 LYS A C 1
ATOM 767 O O . LYS A 1 98 ? -17.673 -0.559 17.896 1.00 94.00 98 LYS A O 1
ATOM 772 N N . ASP A 1 99 ? -17.311 -1.879 16.114 1.00 93.75 99 ASP A N 1
ATOM 773 C CA . ASP A 1 99 ? -16.676 -2.955 16.889 1.00 93.75 99 ASP A CA 1
ATOM 774 C C . ASP A 1 99 ? -15.356 -2.470 17.500 1.00 93.75 99 ASP A C 1
ATOM 776 O O . ASP A 1 99 ? -15.034 -2.790 18.646 1.00 93.75 99 ASP A O 1
ATOM 780 N N . PHE A 1 100 ? -14.596 -1.678 16.735 1.00 94.56 100 PHE A N 1
ATOM 781 C CA . PHE A 1 100 ? -13.331 -1.107 17.183 1.00 94.56 100 PHE A CA 1
ATOM 782 C C . PHE A 1 100 ? -13.532 -0.163 18.372 1.00 94.56 100 PHE A C 1
ATOM 784 O O . PHE A 1 100 ? -12.883 -0.343 19.403 1.00 94.56 100 PHE A O 1
ATOM 791 N N . ALA A 1 101 ? -14.472 0.778 18.261 1.00 93.56 101 ALA A N 1
ATOM 792 C CA . ALA A 1 101 ? -14.842 1.698 19.333 1.00 93.56 101 ALA A CA 1
ATOM 793 C C . ALA A 1 101 ? -15.384 0.965 20.571 1.00 93.56 101 ALA A C 1
ATOM 795 O O . ALA A 1 101 ? -14.974 1.253 21.693 1.00 93.56 101 ALA A O 1
ATOM 796 N N . ALA A 1 102 ? -16.240 -0.046 20.384 1.00 94.00 102 ALA A N 1
ATOM 797 C CA . ALA A 1 102 ? -16.780 -0.838 21.490 1.00 94.00 102 ALA A CA 1
ATOM 798 C C . ALA A 1 102 ? -15.689 -1.585 22.277 1.00 94.00 102 ALA A C 1
ATOM 800 O O . ALA A 1 102 ? -15.819 -1.771 23.487 1.00 94.00 102 ALA A O 1
ATOM 801 N N . ARG A 1 103 ? -14.617 -2.021 21.603 1.00 93.56 103 ARG A N 1
ATOM 802 C CA . ARG A 1 103 ? -13.516 -2.760 22.234 1.00 93.56 103 ARG A CA 1
ATOM 803 C C . ARG A 1 103 ? -12.437 -1.859 22.831 1.00 93.56 103 ARG A C 1
ATOM 805 O O . ARG A 1 103 ? -11.873 -2.213 23.864 1.00 93.56 103 ARG A O 1
ATOM 812 N N . HIS A 1 104 ? -12.106 -0.759 22.164 1.00 92.06 104 HIS A N 1
ATOM 813 C CA . HIS A 1 104 ? -10.925 0.049 22.484 1.00 92.06 104 HIS A CA 1
ATOM 814 C C . HIS A 1 104 ? -11.245 1.468 22.967 1.00 92.06 104 HIS A C 1
ATOM 816 O O . HIS A 1 104 ? -10.336 2.168 23.404 1.00 92.06 104 HIS A O 1
ATOM 822 N N . GLY A 1 105 ? -12.515 1.871 22.939 1.00 91.62 105 GLY A N 1
ATOM 823 C CA . GLY A 1 105 ? -12.951 3.232 23.220 1.00 91.62 105 GLY A CA 1
ATOM 824 C C . GLY A 1 105 ? -12.965 4.116 21.974 1.00 91.62 105 GLY A C 1
ATOM 825 O O . GLY A 1 105 ? -12.284 3.854 20.977 1.00 91.62 105 GLY A O 1
ATOM 826 N N . ASP A 1 106 ? -13.761 5.181 22.045 1.00 91.06 106 ASP A N 1
ATOM 827 C CA . ASP A 1 106 ? -13.795 6.215 21.015 1.00 91.06 106 ASP A CA 1
ATOM 828 C C . ASP A 1 106 ? -12.479 7.000 20.990 1.00 91.06 106 ASP A C 1
ATOM 830 O O . ASP A 1 106 ? -11.856 7.240 22.024 1.00 91.06 106 ASP A O 1
ATOM 834 N N . GLN A 1 107 ? -12.067 7.429 19.794 1.00 90.12 107 GLN A N 1
ATOM 835 C CA . GLN A 1 107 ? -10.908 8.308 19.593 1.00 90.12 107 GLN A CA 1
ATOM 836 C C . GLN A 1 107 ? -9.596 7.790 20.216 1.00 90.12 107 GLN A C 1
ATOM 838 O O . GLN A 1 107 ? -8.796 8.580 20.711 1.00 90.12 107 GLN A O 1
ATOM 843 N N . LEU A 1 108 ? -9.324 6.479 20.137 1.00 91.44 108 LEU A N 1
ATOM 844 C CA . LEU A 1 108 ? -8.094 5.839 20.648 1.00 91.44 108 LEU A CA 1
ATOM 845 C C . LEU A 1 108 ? -6.790 6.562 20.238 1.00 91.44 108 LEU A C 1
ATOM 847 O O . LEU A 1 108 ? -5.801 6.551 20.962 1.00 91.44 108 LEU A O 1
ATOM 851 N N . TRP A 1 109 ? -6.770 7.222 19.080 1.00 89.62 109 TRP A N 1
ATOM 852 C CA . TRP A 1 109 ? -5.618 7.999 18.610 1.00 89.62 109 TRP A CA 1
ATOM 853 C C . TRP A 1 109 ? -5.338 9.272 19.432 1.00 89.62 109 TRP A C 1
ATOM 855 O O . TRP A 1 109 ? -4.247 9.828 19.332 1.00 89.62 109 TRP A O 1
ATOM 865 N N . GLN A 1 110 ? -6.298 9.744 20.234 1.00 90.88 110 GLN A N 1
ATOM 866 C CA . GLN A 1 110 ? -6.152 10.896 21.132 1.00 90.88 110 GLN A CA 1
ATOM 867 C C . GLN A 1 110 ? -5.735 10.496 22.549 1.00 90.88 110 GLN A C 1
ATOM 869 O O . GLN A 1 110 ? -5.248 11.336 23.305 1.00 90.88 110 GLN A O 1
ATOM 874 N N . THR A 1 111 ? -5.893 9.227 22.927 1.00 82.94 111 THR A N 1
ATOM 875 C CA . THR A 1 111 ? -5.655 8.755 24.297 1.00 82.94 111 THR A CA 1
ATOM 876 C C . THR A 1 111 ? -4.183 8.435 24.543 1.00 82.94 111 THR A C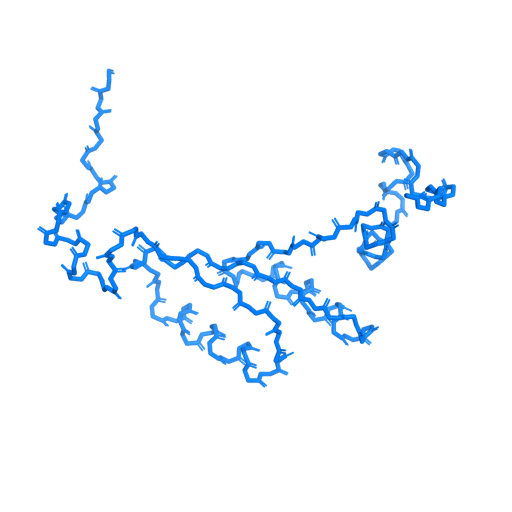 1
ATOM 878 O O . THR A 1 111 ? -3.885 7.418 25.164 1.00 82.94 111 THR A O 1
ATOM 881 N N . ALA A 1 112 ? -3.261 9.254 24.017 1.00 65.94 112 ALA A N 1
ATOM 882 C CA . ALA A 1 112 ? -1.821 9.031 24.098 1.00 65.94 112 ALA A CA 1
ATOM 883 C C . ALA A 1 112 ? -1.429 8.549 25.503 1.00 65.94 112 ALA A C 1
ATOM 885 O O . ALA A 1 112 ? -1.509 9.303 26.473 1.00 65.94 112 ALA A O 1
ATOM 886 N N . TYR A 1 113 ? -1.013 7.284 25.610 1.00 57.78 113 TYR A N 1
ATOM 887 C CA . TYR A 1 113 ? -0.257 6.832 26.766 1.00 57.78 113 TYR A CA 1
ATOM 888 C C . TYR A 1 113 ? 1.064 7.593 26.703 1.00 57.78 113 TYR A C 1
ATOM 890 O O . TYR A 1 113 ? 1.975 7.223 25.964 1.00 57.78 113 TYR A O 1
ATOM 898 N N . ILE A 1 114 ? 1.122 8.714 27.421 1.00 50.53 114 ILE A N 1
ATOM 899 C CA . ILE A 1 114 ? 2.380 9.322 27.827 1.00 50.53 114 ILE A CA 1
ATOM 900 C C . ILE A 1 114 ? 3.042 8.259 28.708 1.00 50.53 114 ILE A C 1
ATOM 902 O O . ILE A 1 114 ? 2.597 8.024 29.831 1.00 50.53 114 ILE A O 1
ATOM 906 N N . LEU A 1 115 ? 4.006 7.537 28.133 1.00 48.62 115 LEU A N 1
ATOM 907 C CA . LEU A 1 115 ? 5.004 6.799 28.902 1.00 48.62 115 LEU A CA 1
ATOM 908 C C . LEU A 1 115 ? 5.898 7.794 29.646 1.00 48.62 115 LEU A C 1
ATOM 910 O O . LEU A 1 115 ? 6.215 8.849 29.047 1.00 48.62 115 LEU A O 1
#

Secondary structure (DSSP, 8-state):
-PPPPGGGS-HHHHTTS-HHHHHHHHHHH-TT--EE--S-HHHHHHHHHHHHTT---EEEEE--S---HHHHHHHHHHHHHH--EEEEE-STT--SHHHHHHHH-TTGGG-----

Sequence (115 aa):
MQPLQPWCSSAKTLVKLSAEELLVCALVTFTGLLQTTDFGLTGLLIIDMMIKKTIPVDMIFIHTLQHFPQTCDLVEKVKVRYSPNLHIYTPQGLTSEKDFAARHGDQLWQTAYIL

Foldseek 3Di:
DPPQDPLLPDPVSLVPDDPLVNVVSCVVPDDPDAAEDLPDPVSVVNLVSCVVVVHAHHYEYECALPDDVVSVVVVVVCCVPRVHNYDYHYDPPDDHPVSVCVVQNPPNVPPDPPD

Radius of gyration: 18.37 Å; chains: 1; bounding box: 43×28×47 Å

pLDDT: mean 89.82, std 10.96, range [48.62, 98.0]

InterPro domains:
  IPR002500 Phosphoadenosine phosphosulphate reductase domain [PF01507] (35-111)
  IPR014729 Rossmann-like alpha/beta/alpha sandwich fold [G3DSA:3.40.50.620] (5-113)

Organism: NCBI:txid27322